Protein AF-A0A7S4LBL5-F1 (afdb_monomer_lite)

InterPro domains:
  IPR000742 EGF-like domain [PS00022] (5-16)
  IPR000742 EGF-like domain [PS50026] (21-59)
  IPR009030 Growth factor receptor cysteine-rich domain superfamily [SSF57184] (4-71)

Organism: NCBI:txid73025

Structure (mmCIF, N/CA/C/O backbone):
data_AF-A0A7S4LBL5-F1
#
_entry.id   AF-A0A7S4LBL5-F1
#
loop_
_atom_site.group_PDB
_atom_site.id
_atom_site.type_symbol
_atom_site.label_atom_id
_atom_site.label_alt_id
_atom_site.label_comp_id
_atom_site.label_asym_id
_atom_site.label_entity_id
_atom_site.label_seq_id
_atom_site.pdbx_PDB_ins_code
_atom_site.Cartn_x
_atom_site.Cartn_y
_atom_site.Cartn_z
_atom_site.occupancy
_atom_site.B_iso_or_equiv
_atom_site.auth_seq_id
_atom_site.auth_comp_id
_atom_site.auth_asym_id
_atom_site.auth_atom_id
_atom_site.pdbx_PDB_model_num
ATOM 1 N N . GLU A 1 1 ? -26.031 -1.046 22.329 1.00 41.88 1 GLU A N 1
ATOM 2 C CA . GLU A 1 1 ? -25.600 -0.081 21.299 1.00 41.88 1 GLU A CA 1
ATOM 3 C C . GLU A 1 1 ? -24.239 -0.519 20.787 1.00 41.88 1 GLU A C 1
ATOM 5 O O . GLU A 1 1 ? -23.412 -0.894 21.610 1.00 41.88 1 GLU A O 1
ATOM 10 N N . VAL A 1 2 ? -24.026 -0.569 1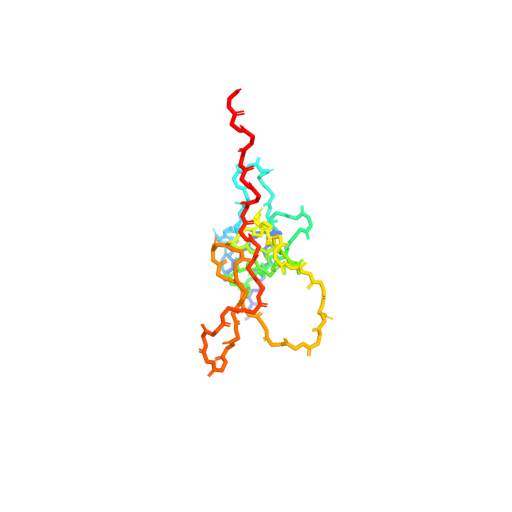9.471 1.00 60.53 2 VAL A N 1
ATOM 11 C CA . VAL A 1 2 ? -22.697 -0.842 18.904 1.00 60.53 2 VAL A CA 1
ATOM 12 C C . VAL A 1 2 ? -22.064 0.519 18.641 1.00 60.53 2 VAL A C 1
ATOM 14 O O . VAL A 1 2 ? -22.520 1.246 17.763 1.00 60.53 2 VAL A O 1
ATOM 17 N N . ALA A 1 3 ? -21.080 0.902 19.452 1.00 64.19 3 ALA A N 1
ATOM 18 C CA . ALA A 1 3 ? -20.282 2.087 19.179 1.00 64.19 3 ALA A CA 1
ATOM 19 C C . ALA A 1 3 ? -19.433 1.797 17.933 1.00 64.19 3 ALA A C 1
ATOM 21 O O . ALA A 1 3 ? -18.524 0.973 17.988 1.00 64.19 3 ALA A O 1
ATOM 22 N N . ASN A 1 4 ? -19.765 2.421 16.802 1.00 68.38 4 ASN A N 1
ATOM 23 C CA . ASN A 1 4 ? -18.912 2.383 15.618 1.00 68.38 4 ASN A CA 1
ATOM 24 C C . ASN A 1 4 ? -17.741 3.341 15.849 1.00 68.38 4 ASN A C 1
ATOM 26 O O . ASN A 1 4 ? -17.942 4.550 15.955 1.00 68.38 4 ASN A O 1
ATOM 30 N N . CYS A 1 5 ? -16.528 2.803 15.950 1.00 72.50 5 CYS A N 1
ATOM 31 C CA . CYS A 1 5 ? -15.317 3.609 15.881 1.00 72.50 5 CYS A CA 1
ATOM 32 C C . CYS A 1 5 ? -15.179 4.149 14.452 1.00 72.50 5 CYS A C 1
ATOM 34 O O . CYS A 1 5 ? -15.206 3.379 13.495 1.00 72.50 5 CYS A O 1
ATOM 36 N N . THR A 1 6 ? -15.025 5.462 14.299 1.00 86.44 6 THR A N 1
ATOM 37 C CA . THR A 1 6 ? -14.617 6.056 13.021 1.00 86.44 6 THR A CA 1
ATOM 38 C C . THR A 1 6 ? -13.111 6.250 13.067 1.00 86.44 6 THR A C 1
ATOM 40 O O . THR A 1 6 ? -12.621 6.995 13.917 1.00 86.44 6 THR A O 1
ATOM 43 N N . CYS A 1 7 ? -12.373 5.572 12.189 1.00 91.88 7 CYS A N 1
ATOM 44 C CA . CYS A 1 7 ? -10.928 5.753 12.112 1.00 91.88 7 CYS A CA 1
ATOM 45 C C . CYS A 1 7 ? -10.580 7.082 11.441 1.00 91.88 7 CYS A C 1
ATOM 47 O O . CYS A 1 7 ? -11.329 7.591 10.605 1.00 91.88 7 CYS A O 1
ATOM 49 N N . PHE A 1 8 ? -9.429 7.644 11.811 1.00 93.81 8 PHE A N 1
ATOM 50 C CA . PHE A 1 8 ? -8.809 8.687 11.003 1.00 93.81 8 PHE A CA 1
ATOM 51 C C . PHE A 1 8 ? -8.370 8.097 9.660 1.00 93.81 8 PHE A C 1
ATOM 53 O O . PHE A 1 8 ? -8.053 6.911 9.586 1.00 93.81 8 PHE A O 1
ATOM 60 N N . ALA A 1 9 ? -8.334 8.930 8.619 1.00 91.81 9 ALA A N 1
ATOM 61 C CA . ALA A 1 9 ? -7.882 8.504 7.298 1.00 91.81 9 ALA A CA 1
ATOM 62 C C . ALA A 1 9 ? -6.478 7.881 7.378 1.00 91.81 9 ALA A C 1
ATOM 64 O O . ALA A 1 9 ? -5.584 8.446 8.018 1.00 91.81 9 ALA A O 1
ATOM 65 N N . GLY A 1 10 ? -6.301 6.725 6.739 1.00 94.25 10 GLY A N 1
ATOM 66 C CA . GLY A 1 10 ? -5.056 5.956 6.782 1.00 94.25 10 GLY A CA 1
ATOM 67 C C . GLY A 1 10 ? -4.891 5.051 8.010 1.00 94.25 10 GLY A C 1
ATOM 68 O O . GLY A 1 10 ? -3.822 4.468 8.174 1.00 94.25 10 GLY A O 1
ATOM 69 N N . PHE A 1 11 ? -5.914 4.909 8.860 1.00 95.75 11 PHE A N 1
ATOM 70 C CA . PHE A 1 11 ? -5.929 3.957 9.976 1.00 95.75 11 PHE A CA 1
ATOM 71 C C . PHE A 1 11 ? -7.056 2.940 9.825 1.00 95.75 11 PHE A C 1
ATOM 73 O O . PHE A 1 11 ? -8.162 3.283 9.405 1.00 95.75 11 PHE A O 1
ATOM 80 N N . TYR A 1 12 ? -6.796 1.696 10.222 1.00 95.50 12 TYR A N 1
ATOM 81 C CA . TYR A 1 12 ? -7.722 0.586 10.021 1.00 95.50 12 TYR A CA 1
ATOM 82 C C . TYR A 1 12 ? -7.806 -0.374 11.214 1.00 95.50 12 TYR A C 1
ATOM 84 O O . TYR A 1 12 ? -6.989 -0.353 12.145 1.00 95.50 12 TYR A O 1
ATOM 92 N N . GLY A 1 13 ? -8.818 -1.240 11.158 1.00 93.69 13 GLY A N 1
ATOM 93 C CA . GLY A 1 13 ? -9.116 -2.258 12.160 1.00 93.69 13 GLY A CA 1
ATOM 94 C C . GLY A 1 13 ? -10.126 -1.794 13.218 1.00 93.69 13 GLY A C 1
ATOM 95 O O . GLY A 1 13 ? -10.370 -0.598 13.371 1.00 93.69 13 GLY A O 1
ATOM 96 N N . PRO A 1 14 ? -10.704 -2.729 13.993 1.00 91.69 14 PRO A N 1
ATOM 97 C CA . PRO A 1 14 ? -11.857 -2.465 14.864 1.00 91.69 14 PRO A CA 1
ATOM 98 C C . PRO A 1 14 ? -11.594 -1.421 15.962 1.00 91.69 14 PRO A C 1
ATOM 100 O O . PRO A 1 14 ? -12.533 -0.823 16.488 1.00 91.69 14 PRO A O 1
ATOM 103 N N . ASP A 1 15 ? -10.328 -1.195 16.310 1.00 91.56 15 ASP A N 1
ATOM 104 C CA . ASP A 1 15 ? -9.859 -0.195 17.269 1.00 91.56 15 ASP A CA 1
ATOM 105 C C . ASP A 1 15 ? -9.002 0.920 16.635 1.00 91.56 15 ASP A C 1
ATOM 107 O O . ASP A 1 15 ? -8.460 1.753 17.364 1.00 91.56 15 ASP A O 1
ATOM 111 N N . CYS A 1 16 ? -8.900 0.964 15.300 1.00 92.69 16 CYS A N 1
ATOM 112 C CA . CYS A 1 16 ? -8.170 1.973 14.522 1.00 92.69 16 CYS A CA 1
ATOM 113 C C . CYS A 1 16 ? -6.690 2.138 14.914 1.00 92.69 16 CYS A C 1
ATOM 115 O O . CYS A 1 16 ? -6.137 3.234 14.811 1.00 92.69 16 CYS A O 1
ATOM 117 N N . ARG A 1 17 ? -6.048 1.075 15.419 1.00 94.75 17 ARG A N 1
ATOM 118 C CA . ARG A 1 17 ? -4.647 1.125 15.876 1.00 94.75 17 ARG A CA 1
ATOM 119 C C . ARG A 1 17 ? -3.624 0.811 14.796 1.00 94.75 17 ARG A C 1
ATOM 121 O O . ARG A 1 17 ? -2.445 1.085 15.007 1.00 94.75 17 ARG A O 1
ATOM 128 N N . ASN A 1 18 ? -4.055 0.231 13.683 1.00 96.12 18 ASN A N 1
ATOM 129 C CA . ASN A 1 18 ? -3.160 -0.126 12.594 1.00 96.12 18 ASN A CA 1
ATOM 130 C C . ASN A 1 18 ? -3.121 1.007 11.572 1.00 96.12 18 ASN A C 1
ATOM 132 O O . ASN A 1 18 ? -4.144 1.633 11.304 1.00 96.12 18 ASN A O 1
ATOM 136 N N . GLU A 1 19 ? -1.942 1.263 11.015 1.00 96.50 19 GLU A N 1
ATOM 137 C CA . GLU A 1 19 ? -1.726 2.299 10.007 1.00 96.50 19 GLU A CA 1
ATOM 138 C C . GLU A 1 19 ? -1.543 1.655 8.633 1.00 96.50 19 GLU A C 1
ATOM 140 O O . GLU A 1 19 ? -0.865 0.633 8.505 1.00 96.50 19 GLU A O 1
ATOM 145 N N . CYS A 1 20 ? -2.157 2.253 7.616 1.00 97.31 20 CYS A N 1
ATOM 146 C CA . CYS A 1 20 ? -1.995 1.840 6.232 1.00 97.31 20 CYS A CA 1
ATOM 147 C C . CYS A 1 20 ? -0.524 1.936 5.787 1.00 97.31 20 CYS A C 1
ATOM 149 O O . CYS A 1 20 ? 0.189 2.847 6.223 1.00 97.31 20 CYS A O 1
ATOM 151 N N . PRO A 1 21 ? -0.074 1.054 4.878 1.00 96.75 21 PRO A N 1
ATOM 152 C CA . PRO A 1 21 ? 1.270 1.106 4.324 1.00 96.75 21 PRO A CA 1
ATOM 153 C C . PRO A 1 21 ? 1.590 2.478 3.735 1.00 96.75 21 PRO A C 1
ATOM 155 O O . PRO A 1 21 ? 0.787 3.077 3.013 1.00 96.75 21 PRO A O 1
ATOM 158 N N . LYS A 1 22 ? 2.795 2.960 4.030 1.00 96.38 22 LYS A N 1
ATOM 159 C CA . LYS A 1 22 ? 3.344 4.191 3.465 1.00 96.38 22 LYS A CA 1
ATOM 160 C C . LYS A 1 22 ? 4.572 3.861 2.652 1.00 96.38 22 LYS A C 1
ATOM 162 O O . LYS A 1 22 ? 5.395 3.050 3.071 1.00 96.38 22 LYS A O 1
ATOM 167 N N . ASP A 1 23 ? 4.717 4.547 1.531 1.00 93.44 23 ASP A N 1
ATOM 168 C CA . ASP A 1 23 ? 5.958 4.485 0.782 1.00 93.44 23 ASP A CA 1
ATOM 169 C C . ASP A 1 23 ? 7.091 5.115 1.622 1.00 93.44 23 ASP A C 1
ATOM 171 O O . ASP A 1 23 ? 6.943 6.242 2.107 1.00 93.44 23 ASP A O 1
ATOM 175 N N . PRO A 1 24 ? 8.226 4.425 1.825 1.00 88.50 24 PRO A N 1
ATOM 176 C CA . PRO A 1 24 ? 9.309 4.916 2.677 1.00 88.50 24 PRO A CA 1
ATOM 177 C C . PRO A 1 24 ? 10.014 6.159 2.117 1.00 88.50 24 PRO A C 1
ATOM 179 O O . PRO A 1 24 ? 10.703 6.851 2.868 1.00 88.50 24 PRO A O 1
ATOM 182 N N . THR A 1 25 ? 9.866 6.444 0.820 1.00 89.94 25 THR A N 1
ATOM 183 C CA . THR A 1 25 ? 10.547 7.563 0.156 1.00 89.94 25 THR A CA 1
ATOM 184 C C . THR A 1 25 ? 9.723 8.849 0.221 1.00 89.94 25 THR A C 1
ATOM 186 O O . THR A 1 25 ? 10.246 9.913 0.551 1.00 89.94 25 THR A O 1
ATOM 189 N N . SER A 1 26 ? 8.432 8.760 -0.084 1.00 91.94 26 SER A N 1
ATOM 190 C CA . SER A 1 26 ? 7.481 9.873 -0.135 1.00 91.94 26 SER A CA 1
ATOM 191 C C . SER A 1 26 ? 6.739 10.084 1.186 1.00 91.94 26 SER A C 1
ATOM 193 O O . SER A 1 26 ? 6.270 11.190 1.455 1.00 91.94 26 SER A O 1
ATOM 195 N N . GLY A 1 27 ? 6.624 9.044 2.019 1.00 93.88 27 GLY A N 1
ATOM 196 C CA . GLY A 1 27 ? 5.810 9.044 3.236 1.00 93.88 27 GLY A CA 1
ATOM 197 C C . GLY A 1 27 ? 4.301 9.017 2.973 1.00 93.88 27 GLY A C 1
ATOM 198 O O . GLY A 1 27 ? 3.520 9.183 3.914 1.00 93.88 27 GLY A O 1
ATOM 199 N N . LEU A 1 28 ? 3.881 8.835 1.717 1.00 95.31 28 LEU A N 1
ATOM 200 C CA . LEU A 1 28 ? 2.478 8.844 1.313 1.00 95.31 28 LEU A CA 1
ATOM 201 C C . LEU A 1 28 ? 1.844 7.466 1.518 1.00 95.31 28 LEU A C 1
ATOM 203 O O . LEU A 1 28 ? 2.435 6.438 1.183 1.00 95.31 28 LEU A O 1
ATOM 207 N N . VAL A 1 29 ? 0.620 7.455 2.051 1.00 95.94 29 VAL A N 1
ATOM 208 C CA . VAL A 1 29 ? -0.188 6.235 2.198 1.00 95.94 29 VAL A CA 1
ATOM 209 C C . VAL A 1 29 ? -0.505 5.682 0.816 1.00 95.94 29 VAL A C 1
ATOM 211 O O . VAL A 1 29 ? -0.970 6.434 -0.042 1.00 95.94 29 VAL A O 1
ATOM 214 N N . CYS A 1 30 ? -0.221 4.394 0.607 1.00 95.88 30 CYS A N 1
ATOM 215 C CA . CYS A 1 30 ? -0.371 3.710 -0.680 1.00 95.88 30 CYS A CA 1
ATOM 216 C C . CYS A 1 30 ? 0.210 4.505 -1.866 1.00 95.88 30 CYS A C 1
ATOM 218 O O . CYS A 1 30 ? -0.346 4.475 -2.961 1.00 95.88 30 CYS A O 1
ATOM 220 N N . ASN A 1 31 ? 1.287 5.270 -1.623 1.00 95.31 31 ASN A N 1
ATOM 221 C CA . ASN A 1 31 ? 1.950 6.118 -2.612 1.00 95.31 31 ASN A CA 1
ATOM 222 C C . ASN A 1 31 ? 0.962 6.979 -3.424 1.00 95.31 31 ASN A C 1
ATOM 224 O O . ASN A 1 31 ? 1.068 7.085 -4.647 1.00 95.31 31 ASN A O 1
ATOM 228 N N . ALA A 1 32 ? -0.040 7.558 -2.749 1.00 92.50 32 ALA A N 1
ATOM 229 C CA . ALA A 1 32 ? -1.090 8.345 -3.388 1.00 92.50 32 ALA A CA 1
ATOM 230 C C . ALA A 1 32 ? -0.519 9.343 -4.427 1.00 92.50 32 ALA A C 1
ATOM 232 O O . ALA A 1 32 ? 0.437 10.061 -4.125 1.00 92.50 32 ALA A O 1
ATOM 233 N N . PRO A 1 33 ? -1.106 9.432 -5.636 1.00 92.69 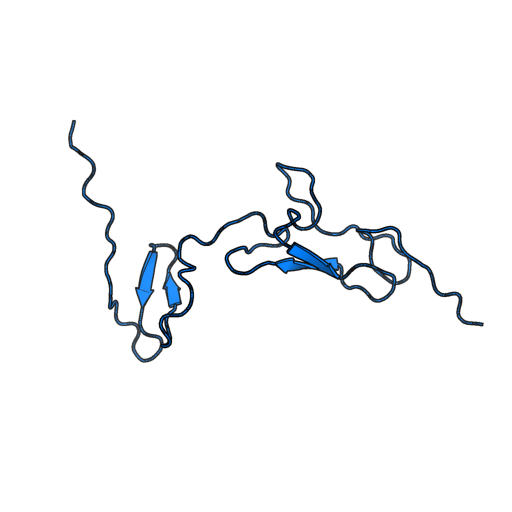33 PRO A N 1
ATOM 234 C CA . PRO A 1 33 ? -2.403 8.873 -6.033 1.00 92.69 33 PRO A CA 1
ATOM 235 C C . PRO A 1 33 ? -2.373 7.405 -6.494 1.00 92.69 33 PRO A C 1
ATOM 237 O O . PRO A 1 33 ? -3.417 6.882 -6.855 1.00 92.69 33 PRO A O 1
ATOM 240 N N . HIS A 1 34 ? -1.224 6.728 -6.458 1.00 91.31 34 HIS A N 1
ATOM 241 C CA . HIS A 1 34 ? -1.031 5.413 -7.081 1.00 91.31 34 HIS A CA 1
ATOM 242 C C . HIS A 1 34 ? -1.688 4.236 -6.354 1.00 91.31 34 HIS A C 1
ATOM 244 O O . HIS A 1 34 ? -1.562 3.094 -6.790 1.00 91.31 34 HIS A O 1
ATOM 250 N N . GLY A 1 35 ? -2.403 4.491 -5.265 1.00 94.19 35 GLY A N 1
ATOM 251 C CA . GLY A 1 35 ? -3.171 3.486 -4.560 1.00 94.19 35 GLY A CA 1
ATOM 252 C C . GLY A 1 35 ? -4.114 4.089 -3.531 1.00 94.19 35 GLY A C 1
ATOM 253 O O . GLY A 1 35 ? -3.962 5.235 -3.100 1.00 94.19 35 GLY A O 1
ATOM 254 N N . THR A 1 36 ? -5.100 3.289 -3.134 1.00 95.81 36 THR A N 1
ATOM 255 C CA . THR A 1 36 ? -6.082 3.622 -2.097 1.00 95.81 36 THR A CA 1
ATOM 256 C C . THR A 1 36 ? -6.030 2.569 -0.997 1.00 95.81 36 THR A C 1
ATOM 258 O O . THR A 1 36 ? -6.005 1.378 -1.289 1.00 95.81 36 THR A O 1
ATOM 261 N N . CYS A 1 37 ? -6.001 2.994 0.267 1.00 96.94 37 CYS A N 1
ATOM 262 C CA . CYS A 1 37 ? -6.029 2.060 1.392 1.00 96.94 37 CYS A CA 1
ATOM 263 C C . CYS A 1 37 ? -7.464 1.640 1.729 1.00 96.94 37 CYS A C 1
ATOM 265 O O . CYS A 1 37 ? -8.341 2.500 1.814 1.00 96.94 37 CYS A O 1
ATOM 267 N N . ASP A 1 38 ? -7.672 0.354 2.018 1.00 96.25 38 ASP A N 1
ATOM 268 C CA . ASP A 1 38 ? -8.864 -0.146 2.712 1.00 96.25 38 ASP A CA 1
ATOM 269 C C . ASP A 1 38 ? -8.789 0.200 4.211 1.00 96.25 38 ASP A C 1
ATOM 271 O O . ASP A 1 38 ? -8.361 -0.604 5.050 1.00 96.25 38 ASP A O 1
ATOM 275 N N . ASP A 1 39 ? -9.128 1.450 4.532 1.00 95.31 39 ASP A N 1
ATOM 276 C CA . ASP A 1 39 ? -9.082 2.013 5.878 1.00 95.31 39 ASP A CA 1
ATOM 277 C C . ASP A 1 39 ? -10.438 1.957 6.613 1.00 95.31 39 ASP A C 1
ATOM 279 O O . ASP A 1 39 ? -11.445 1.442 6.126 1.00 95.31 39 ASP A O 1
ATOM 283 N N . GLY A 1 40 ? -10.469 2.421 7.865 1.00 93.56 40 GLY A N 1
ATOM 284 C CA . GLY A 1 40 ? -11.675 2.381 8.691 1.00 93.56 40 GLY A CA 1
ATOM 285 C C . GLY A 1 40 ? -11.798 1.139 9.575 1.00 93.56 40 GLY A C 1
ATOM 286 O O . GLY A 1 40 ? -10.984 0.217 9.551 1.00 93.56 40 GLY A O 1
ATOM 287 N N . ALA A 1 41 ? -12.848 1.112 10.403 1.00 92.94 41 ALA A N 1
ATOM 288 C CA . ALA A 1 41 ? -12.991 0.093 11.446 1.00 92.94 41 ALA A CA 1
ATOM 289 C C . ALA A 1 41 ? -13.220 -1.327 10.905 1.00 92.94 41 ALA A C 1
ATOM 291 O O . ALA A 1 41 ? -12.959 -2.310 11.599 1.00 92.94 41 ALA A O 1
ATOM 292 N N . ALA A 1 42 ? -13.712 -1.419 9.669 1.00 92.38 42 ALA A N 1
ATOM 293 C CA . ALA A 1 42 ? -13.880 -2.664 8.930 1.00 92.38 42 ALA A CA 1
ATOM 294 C C . ALA A 1 42 ? -12.777 -2.897 7.882 1.00 92.38 42 ALA A C 1
ATOM 296 O O . ALA A 1 42 ? -12.749 -3.976 7.294 1.00 92.38 42 ALA A O 1
ATOM 297 N N . GLY A 1 43 ? -11.901 -1.912 7.662 1.00 93.31 43 GLY A N 1
ATOM 298 C CA . GLY A 1 43 ? -10.817 -1.999 6.694 1.00 93.31 43 GLY A CA 1
ATOM 299 C C . GLY A 1 43 ? -9.724 -2.960 7.151 1.00 93.31 43 GLY A C 1
ATOM 300 O O . GLY A 1 43 ? -9.504 -3.165 8.354 1.00 93.31 43 GLY A O 1
ATOM 301 N N . ASN A 1 44 ? -9.042 -3.565 6.185 1.00 95.62 44 ASN A N 1
ATOM 302 C CA . ASN A 1 44 ? -7.966 -4.527 6.415 1.00 95.62 44 ASN A CA 1
ATOM 303 C C . ASN A 1 44 ? -6.554 -3.942 6.211 1.00 95.62 44 ASN A C 1
ATOM 305 O O . ASN A 1 44 ? -5.575 -4.658 6.427 1.00 95.62 44 ASN A O 1
ATOM 309 N N . GLY A 1 45 ? -6.448 -2.672 5.804 1.00 95.38 45 GLY A N 1
ATOM 310 C CA . GLY A 1 45 ? -5.178 -1.978 5.608 1.00 95.38 45 GLY A CA 1
ATOM 311 C C . GLY A 1 45 ? -4.438 -2.308 4.319 1.00 95.38 45 GLY A C 1
ATOM 312 O O . GLY A 1 45 ? -3.291 -1.895 4.164 1.00 95.38 45 GLY A O 1
ATOM 313 N N . THR A 1 46 ? -5.046 -3.067 3.409 1.00 96.00 46 THR A N 1
ATOM 314 C CA . THR A 1 46 ? -4.442 -3.360 2.106 1.00 96.00 46 THR A CA 1
ATOM 315 C C . THR A 1 46 ? -4.541 -2.147 1.188 1.00 96.00 46 THR A C 1
ATOM 317 O O . THR A 1 46 ? -5.544 -1.434 1.183 1.00 96.00 46 THR A O 1
ATOM 320 N N . CYS A 1 47 ? -3.480 -1.904 0.420 1.00 96.44 47 CYS A N 1
ATOM 321 C CA . CYS A 1 47 ? -3.479 -0.897 -0.628 1.00 96.44 47 CYS A CA 1
ATOM 322 C C . CYS A 1 47 ? -3.967 -1.522 -1.937 1.00 96.44 47 CYS A C 1
ATOM 324 O O . CYS A 1 47 ? -3.340 -2.438 -2.470 1.00 96.44 47 CYS A O 1
ATOM 326 N N . GLU A 1 48 ? -5.072 -1.010 -2.468 1.00 95.56 48 GLU A N 1
ATOM 327 C CA . GLU A 1 48 ? -5.491 -1.277 -3.837 1.00 95.56 48 GLU A CA 1
ATOM 328 C C . GLU A 1 48 ? -4.727 -0.329 -4.761 1.00 95.56 48 GLU A C 1
ATOM 330 O O . GLU A 1 48 ? -4.947 0.885 -4.748 1.00 95.56 48 GLU A O 1
ATOM 335 N N . CYS A 1 49 ? -3.776 -0.879 -5.513 1.00 92.50 49 CYS A N 1
ATOM 336 C CA . CYS A 1 49 ? -2.916 -0.093 -6.385 1.00 92.50 49 CYS A CA 1
ATOM 337 C C . CYS A 1 49 ? -3.601 0.246 -7.704 1.00 92.50 49 CYS A C 1
ATOM 339 O O . CYS A 1 49 ? -4.300 -0.574 -8.304 1.00 92.50 49 CYS A O 1
ATOM 341 N N . GLU A 1 50 ? -3.331 1.456 -8.186 1.00 90.00 50 GLU A N 1
ATOM 342 C CA . GLU A 1 50 ? -3.640 1.825 -9.550 1.00 90.00 50 GLU A CA 1
ATOM 343 C C . GLU A 1 50 ? -2.916 0.897 -10.523 1.00 90.00 50 GLU A C 1
ATOM 345 O O . GLU A 1 50 ? -1.824 0.370 -10.297 1.00 90.00 50 GLU A O 1
ATOM 350 N N . MET A 1 51 ? -3.563 0.739 -11.662 1.00 81.69 51 MET A N 1
ATOM 351 C CA . MET A 1 51 ? -3.065 0.017 -12.808 1.00 81.69 51 MET A CA 1
ATOM 352 C C . MET A 1 51 ? -1.600 0.378 -13.137 1.00 81.69 51 MET A C 1
ATOM 354 O O . MET A 1 51 ? -1.281 1.534 -13.409 1.00 81.69 51 MET A O 1
ATOM 358 N N . GLY A 1 52 ? -0.719 -0.627 -13.153 1.00 80.69 52 GLY A N 1
ATOM 359 C CA . GLY A 1 52 ? 0.713 -0.454 -13.419 1.00 80.69 52 GLY A CA 1
ATOM 360 C C . GLY A 1 52 ? 1.576 -0.215 -12.178 1.00 80.69 52 GLY A C 1
ATOM 361 O O . GLY A 1 52 ? 2.795 -0.198 -12.313 1.00 80.69 52 GLY A O 1
ATOM 362 N N . TYR A 1 53 ? 0.990 -0.102 -10.986 1.00 84.81 53 TYR A N 1
ATOM 363 C CA . TYR A 1 53 ? 1.713 -0.040 -9.715 1.00 84.81 53 TYR A CA 1
ATOM 364 C C . TYR A 1 53 ? 1.495 -1.317 -8.900 1.00 84.81 53 TYR A C 1
ATOM 366 O O . TYR A 1 53 ? 0.460 -1.976 -9.004 1.00 84.81 53 TYR A O 1
ATOM 374 N N . TYR A 1 54 ? 2.492 -1.698 -8.107 1.00 85.88 54 TYR A N 1
ATOM 375 C CA . TYR A 1 54 ? 2.449 -2.880 -7.250 1.00 85.88 54 TYR A CA 1
ATOM 376 C C . TYR A 1 54 ? 3.251 -2.654 -5.964 1.00 85.88 54 TYR A C 1
ATOM 378 O O . TYR A 1 54 ? 3.805 -1.575 -5.761 1.00 85.88 54 TYR A O 1
ATOM 386 N N . ASN A 1 55 ? 3.333 -3.710 -5.145 1.00 88.69 55 ASN A N 1
ATOM 387 C CA . ASN A 1 55 ? 3.877 -3.771 -3.783 1.00 88.69 55 ASN A CA 1
ATOM 388 C C . ASN A 1 55 ? 2.894 -3.293 -2.700 1.00 88.69 55 ASN A C 1
ATOM 390 O O . ASN A 1 55 ? 1.781 -2.869 -2.995 1.00 88.69 55 ASN A O 1
ATOM 394 N N . GLU A 1 56 ? 3.285 -3.423 -1.430 1.00 92.38 56 GLU A N 1
ATOM 395 C CA . GLU A 1 56 ? 2.417 -3.125 -0.280 1.00 92.38 56 GLU A CA 1
ATOM 396 C C . GLU A 1 56 ? 1.981 -1.657 -0.189 1.00 92.38 56 GLU A C 1
ATOM 398 O O . GLU A 1 56 ? 0.958 -1.365 0.419 1.00 92.38 56 GLU A O 1
ATOM 403 N N . SER A 1 57 ? 2.743 -0.743 -0.793 1.00 93.69 57 SER A N 1
ATOM 404 C CA . SER A 1 57 ? 2.521 0.703 -0.741 1.00 93.69 57 SER A CA 1
ATOM 405 C C . SER A 1 57 ? 2.276 1.323 -2.115 1.00 93.69 57 SER A C 1
ATOM 407 O O . SER A 1 57 ? 2.247 2.540 -2.211 1.00 93.69 57 SER A O 1
ATOM 409 N N . CYS A 1 58 ? 2.109 0.525 -3.173 1.00 94.19 58 CYS A N 1
ATOM 410 C CA . CYS A 1 58 ? 1.947 0.985 -4.556 1.00 94.19 58 CYS A CA 1
ATOM 411 C C . CYS A 1 58 ? 3.074 1.913 -5.049 1.00 94.19 58 CYS A C 1
ATOM 413 O O . CYS A 1 58 ? 2.857 2.813 -5.866 1.00 94.19 58 CYS A O 1
ATOM 415 N N . SER A 1 59 ? 4.290 1.728 -4.529 1.00 92.62 59 SER A N 1
ATOM 416 C CA . SER A 1 59 ? 5.438 2.574 -4.868 1.00 92.62 59 SER A CA 1
ATOM 417 C C . SER A 1 59 ? 6.249 2.082 -6.052 1.00 92.62 59 SER A C 1
ATOM 419 O O . SER A 1 59 ? 6.942 2.870 -6.698 1.00 92.62 59 SER A O 1
ATOM 421 N N . GLU A 1 60 ? 6.131 0.801 -6.387 1.00 88.25 60 GLU A N 1
ATOM 422 C CA . GLU A 1 60 ? 6.838 0.234 -7.522 1.00 88.25 60 GLU A CA 1
ATOM 423 C C . GLU A 1 60 ? 5.976 0.260 -8.778 1.00 88.25 60 GLU A C 1
ATOM 425 O O . GLU A 1 60 ? 4.841 -0.210 -8.794 1.00 88.25 60 GLU A O 1
ATOM 430 N N . PHE A 1 61 ? 6.544 0.811 -9.848 1.00 84.50 61 PHE A N 1
ATOM 431 C CA . PHE A 1 61 ? 5.928 0.834 -11.165 1.00 84.50 61 PHE A CA 1
ATOM 432 C C . PHE A 1 61 ? 6.356 -0.396 -11.964 1.00 84.50 61 PHE A C 1
ATOM 434 O O . PHE A 1 61 ? 7.539 -0.733 -12.025 1.00 84.50 61 PHE A O 1
ATOM 441 N N . CYS A 1 62 ? 5.399 -1.042 -12.620 1.00 76.06 62 CYS A N 1
ATOM 442 C CA . CYS A 1 62 ? 5.618 -2.140 -13.541 1.00 76.06 62 CYS A CA 1
ATOM 443 C C . CYS A 1 62 ? 5.714 -1.583 -14.978 1.00 76.06 62 CYS A C 1
ATOM 445 O O . CYS A 1 62 ? 4.686 -1.365 -15.620 1.00 76.06 62 CYS A O 1
ATOM 447 N N . PRO A 1 63 ? 6.922 -1.377 -15.543 1.00 63.06 63 PRO A N 1
ATOM 448 C CA . PRO A 1 63 ? 7.094 -0.850 -16.906 1.00 63.06 63 PRO A CA 1
ATOM 449 C C . PRO A 1 63 ? 6.592 -1.801 -18.003 1.00 63.06 63 PRO A C 1
ATOM 451 O O . PRO A 1 63 ? 6.441 -1.411 -19.157 1.00 63.06 63 PRO A O 1
ATOM 454 N N . ALA A 1 64 ? 6.322 -3.048 -17.626 1.00 57.06 64 ALA A N 1
ATOM 455 C CA . ALA A 1 64 ? 5.685 -4.081 -18.423 1.00 57.06 64 ALA A CA 1
ATOM 456 C C . ALA A 1 64 ? 4.169 -3.858 -18.624 1.00 57.06 64 ALA A C 1
ATOM 458 O O . ALA A 1 64 ? 3.558 -4.534 -19.452 1.00 57.06 64 ALA A O 1
ATOM 459 N N . TYR A 1 65 ? 3.560 -2.909 -17.902 1.00 51.81 65 TYR A N 1
ATOM 460 C CA . TYR A 1 65 ? 2.150 -2.564 -18.040 1.00 51.81 65 TYR A CA 1
ATOM 461 C C . TYR A 1 65 ? 1.918 -1.686 -19.284 1.00 51.81 65 TYR A C 1
ATOM 463 O O . TYR A 1 65 ? 1.743 -0.470 -19.206 1.00 51.81 65 TYR A O 1
ATOM 471 N N . TYR A 1 66 ? 1.935 -2.303 -20.465 1.00 48.38 66 TYR A N 1
ATOM 472 C CA . TYR A 1 66 ? 1.310 -1.717 -21.648 1.00 48.38 66 TYR A CA 1
ATOM 473 C C . TYR A 1 66 ? -0.196 -2.028 -21.585 1.00 48.38 66 TYR A C 1
ATOM 475 O O . TYR A 1 66 ? -0.554 -3.186 -21.359 1.00 48.38 66 TYR A O 1
ATOM 483 N N . PRO A 1 67 ? -1.093 -1.034 -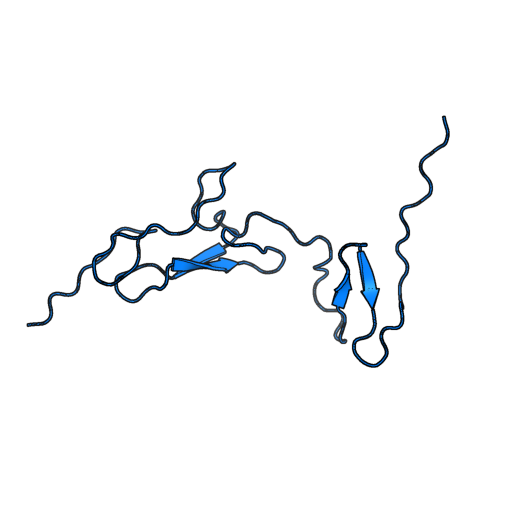21.752 1.00 45.47 67 PRO A N 1
ATOM 484 C CA . PRO A 1 67 ? -2.536 -1.272 -21.763 1.00 45.47 67 PRO A CA 1
ATOM 485 C C . PRO A 1 67 ? -2.897 -2.363 -22.786 1.00 45.47 67 PRO A C 1
ATOM 487 O O . PRO A 1 67 ? -2.201 -2.517 -23.793 1.00 45.47 67 PRO A O 1
ATOM 490 N N . PRO A 1 68 ? -3.961 -3.141 -22.526 1.00 51.56 68 PRO A N 1
ATOM 491 C CA . PRO A 1 68 ? -4.143 -4.462 -23.107 1.00 51.56 68 PRO A CA 1
ATOM 492 C C . PRO A 1 68 ? -4.229 -4.408 -24.631 1.00 51.56 68 PRO A C 1
ATOM 494 O O . PRO A 1 68 ? -5.202 -3.918 -25.200 1.00 51.56 68 PRO A O 1
ATOM 497 N N . VAL A 1 69 ? -3.247 -5.016 -25.293 1.00 44.16 69 VAL A N 1
ATOM 498 C CA . VAL A 1 69 ? -3.470 -5.684 -26.578 1.00 44.16 69 VAL A CA 1
ATOM 499 C C . VAL A 1 69 ? -3.972 -7.103 -26.292 1.00 44.16 69 VAL A C 1
ATOM 501 O O . VAL A 1 69 ? -3.248 -8.073 -26.426 1.00 44.16 69 VAL A O 1
ATOM 504 N N . ASP A 1 70 ? -5.204 -7.182 -25.794 1.00 47.03 70 ASP A N 1
ATOM 505 C CA . ASP A 1 70 ? -6.187 -8.282 -25.844 1.00 47.03 70 ASP A CA 1
ATOM 506 C C . ASP A 1 70 ? -5.816 -9.776 -25.649 1.00 47.03 70 ASP A C 1
ATOM 508 O O . ASP A 1 70 ? -6.725 -10.597 -25.679 1.00 47.03 70 ASP A O 1
ATOM 512 N N . HIS A 1 71 ? -4.573 -10.220 -25.427 1.00 44.06 71 HIS A N 1
ATOM 513 C CA . HIS A 1 71 ? -4.287 -11.665 -25.340 1.00 44.06 71 HIS A CA 1
ATOM 514 C C . HIS A 1 71 ? -3.103 -12.024 -24.419 1.00 44.06 71 HIS A C 1
ATOM 516 O O . HIS A 1 71 ? -1.950 -11.993 -24.839 1.00 44.06 71 HIS A O 1
ATOM 522 N N . GLY A 1 72 ? -3.432 -12.441 -23.188 1.00 48.78 72 GLY A N 1
ATOM 523 C CA . GLY A 1 72 ? -2.775 -13.528 -22.436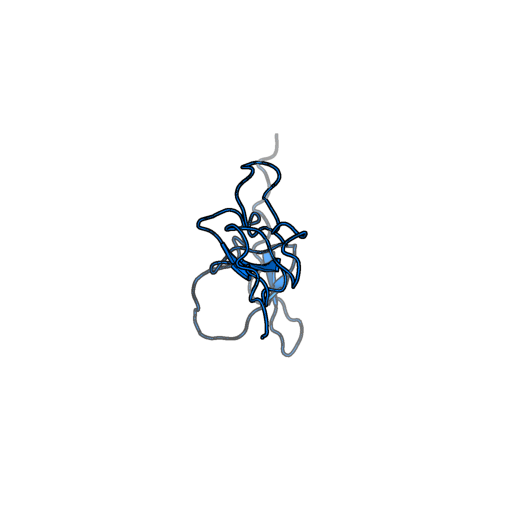 1.00 48.78 72 GLY A CA 1
ATOM 524 C C . GLY A 1 72 ? -1.253 -13.512 -22.345 1.00 48.78 72 GLY A C 1
ATOM 525 O O . GLY A 1 72 ? -0.576 -14.284 -23.034 1.00 48.78 72 GLY A O 1
ATOM 526 N N . PHE A 1 73 ? -0.706 -12.644 -21.491 1.00 52.53 73 PHE A N 1
ATOM 527 C CA . PHE A 1 73 ? 0.734 -12.559 -21.371 1.00 52.53 73 PHE A CA 1
ATOM 528 C C . PHE A 1 73 ? 1.281 -12.194 -20.001 1.00 52.53 73 PHE A C 1
ATOM 530 O O . PHE A 1 73 ? 0.874 -11.201 -19.403 1.00 52.53 73 PHE A O 1
ATOM 537 N N . VAL A 1 74 ? 2.264 -12.980 -19.552 1.00 51.84 74 VAL A N 1
ATOM 538 C CA . VAL A 1 74 ? 3.023 -12.749 -18.321 1.00 51.84 74 VAL A CA 1
ATOM 539 C C . VAL A 1 74 ? 4.478 -12.427 -18.658 1.00 51.84 74 VAL A C 1
ATOM 541 O O . VAL A 1 74 ? 5.120 -13.106 -19.470 1.00 51.84 74 VAL A O 1
ATOM 544 N N . LEU A 1 75 ? 4.986 -11.363 -18.037 1.00 54.84 75 LEU A N 1
ATOM 545 C CA . LEU A 1 75 ? 6.365 -10.907 -18.171 1.00 54.84 75 LEU A CA 1
ATOM 546 C C . LEU A 1 75 ? 7.171 -11.374 -16.942 1.00 54.84 75 LEU A C 1
ATOM 548 O O . LEU A 1 75 ? 6.750 -11.148 -15.811 1.00 54.84 75 LEU A O 1
ATOM 552 N N . ASP A 1 76 ? 8.299 -12.053 -17.158 1.00 53.31 76 ASP A N 1
ATOM 553 C CA . ASP A 1 76 ? 9.255 -12.454 -16.110 1.00 53.31 76 ASP A CA 1
ATOM 554 C C . ASP A 1 76 ? 10.069 -11.224 -15.636 1.00 53.31 76 ASP A C 1
ATOM 556 O O . ASP A 1 76 ? 10.142 -10.210 -16.335 1.00 53.31 76 ASP A O 1
ATOM 560 N N . MET A 1 77 ? 10.753 -11.313 -14.490 1.00 51.88 77 MET A N 1
ATOM 561 C CA . MET A 1 77 ? 11.678 -10.309 -13.939 1.00 51.88 77 MET A CA 1
ATOM 562 C C . MET A 1 77 ? 12.817 -9.909 -14.899 1.00 51.88 77 MET A C 1
ATOM 564 O O . MET A 1 77 ? 13.516 -8.929 -14.650 1.00 51.88 77 MET A O 1
ATOM 568 N N . GLY A 1 78 ? 13.009 -10.641 -16.001 1.00 52.97 78 GLY A N 1
ATOM 569 C CA . GLY A 1 78 ? 13.895 -10.272 -17.111 1.00 52.97 78 GLY A CA 1
ATOM 570 C C . GLY A 1 78 ? 13.256 -9.396 -18.200 1.00 52.97 78 GLY A C 1
ATOM 571 O O . GLY A 1 78 ? 13.891 -9.172 -19.225 1.00 52.97 78 GLY A O 1
ATOM 572 N N . GLY A 1 79 ? 12.002 -8.953 -18.040 1.00 53.84 79 GLY A N 1
ATOM 573 C CA . GLY A 1 79 ? 11.248 -8.237 -19.082 1.00 53.84 79 GLY A CA 1
ATOM 574 C C . GLY A 1 79 ? 10.862 -9.125 -20.268 1.00 53.84 79 GLY A C 1
ATOM 575 O O . GLY A 1 79 ? 10.479 -8.628 -21.326 1.00 53.84 79 GLY A O 1
ATOM 576 N N . ASN A 1 80 ? 10.992 -10.441 -20.092 1.00 54.69 80 ASN A N 1
ATOM 577 C CA . ASN A 1 80 ? 10.739 -11.419 -21.126 1.00 54.69 80 ASN A CA 1
ATOM 578 C C . ASN A 1 80 ? 9.345 -11.998 -20.989 1.00 54.69 80 ASN A C 1
ATOM 580 O O . ASN A 1 80 ? 8.752 -12.090 -19.926 1.00 54.69 80 ASN A O 1
ATOM 584 N N . ALA A 1 81 ? 8.855 -12.421 -22.116 1.00 58.94 81 ALA A N 1
ATOM 585 C CA . ALA A 1 81 ? 7.532 -12.213 -22.550 1.00 58.94 81 ALA A CA 1
ATOM 586 C C . ALA A 1 81 ? 7.082 -13.647 -22.887 1.00 58.94 81 ALA A C 1
ATOM 588 O O . ALA A 1 81 ? 7.410 -14.156 -23.965 1.00 58.94 81 ALA A O 1
ATOM 589 N N . THR A 1 82 ? 6.404 -14.333 -21.953 1.00 53.56 82 THR A N 1
ATOM 590 C CA . THR A 1 82 ? 6.138 -15.782 -22.058 1.00 53.56 82 THR A CA 1
ATOM 591 C C . THR A 1 82 ? 4.657 -16.137 -22.217 1.00 53.56 82 THR A C 1
ATOM 593 O O . THR A 1 82 ? 3.779 -15.585 -21.557 1.00 53.56 82 THR A O 1
ATOM 596 N N . ASN A 1 83 ? 4.373 -17.081 -23.123 1.00 53.09 83 ASN A N 1
ATOM 597 C CA . ASN A 1 83 ? 3.030 -17.630 -23.313 1.00 53.09 83 ASN A CA 1
ATOM 598 C C . ASN A 1 83 ? 2.685 -18.614 -22.178 1.00 53.09 83 ASN A C 1
ATOM 600 O O . ASN A 1 83 ? 3.368 -19.629 -22.001 1.00 53.09 83 ASN A O 1
ATOM 604 N N . GLU A 1 84 ? 1.581 -18.348 -21.478 1.00 49.06 84 GLU A N 1
ATOM 605 C CA . GLU A 1 84 ? 1.059 -19.124 -20.342 1.00 49.06 84 GLU A CA 1
ATOM 606 C C . GLU A 1 84 ? 0.727 -20.597 -20.658 1.00 49.06 84 GLU A C 1
ATOM 608 O O . GLU A 1 84 ? 0.705 -21.434 -19.759 1.00 49.06 84 GLU A O 1
ATOM 613 N N . THR A 1 85 ? 0.540 -20.955 -21.932 1.00 52.12 85 THR A N 1
ATOM 614 C CA . THR A 1 85 ? 0.150 -22.319 -22.337 1.00 52.12 85 THR A CA 1
ATOM 615 C C . THR A 1 85 ? 1.339 -23.273 -22.487 1.00 52.12 85 THR A C 1
ATOM 617 O O . THR A 1 85 ? 1.159 -24.486 -22.413 1.00 52.12 85 THR A O 1
ATOM 620 N N . ASN A 1 86 ? 2.549 -22.760 -22.754 1.00 52.22 86 ASN A N 1
ATOM 621 C CA . ASN A 1 86 ? 3.698 -23.614 -23.099 1.00 52.22 86 ASN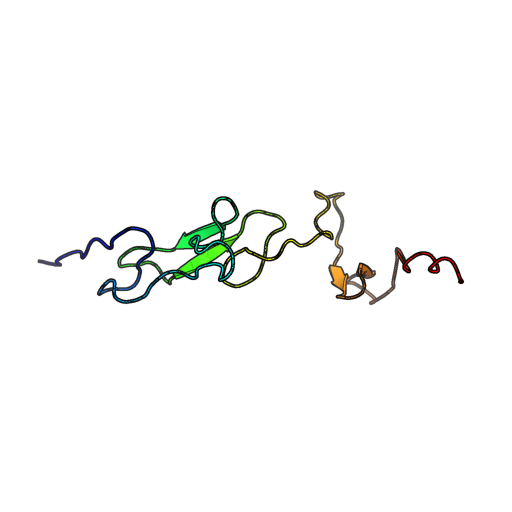 A CA 1
ATOM 622 C C . ASN A 1 86 ? 5.073 -23.053 -22.680 1.00 52.22 86 ASN A C 1
ATOM 624 O O . ASN A 1 86 ? 6.099 -23.561 -23.130 1.00 52.22 86 ASN A O 1
ATOM 628 N N . GLY A 1 87 ? 5.120 -21.973 -21.885 1.00 55.12 87 GLY A N 1
ATOM 629 C CA . GLY A 1 87 ? 6.369 -21.384 -21.372 1.00 55.12 87 GLY A CA 1
ATOM 630 C C . GLY A 1 87 ? 7.316 -20.856 -22.456 1.00 55.12 87 GLY A C 1
ATOM 631 O O . GLY A 1 87 ? 8.511 -20.703 -22.223 1.00 55.12 87 GLY A O 1
ATOM 632 N N . THR A 1 88 ? 6.808 -20.625 -23.669 1.00 58.38 88 THR A N 1
ATOM 633 C CA . THR A 1 88 ? 7.613 -20.177 -24.811 1.00 58.38 88 THR A CA 1
ATOM 634 C C . THR A 1 88 ? 7.743 -18.657 -24.796 1.00 58.38 88 THR A C 1
ATOM 636 O O . THR A 1 88 ? 6.740 -17.950 -24.695 1.00 58.38 88 THR A O 1
ATOM 639 N N . ILE A 1 89 ? 8.977 -18.172 -24.923 1.00 57.09 89 ILE A N 1
ATOM 640 C CA . ILE A 1 89 ? 9.320 -16.758 -25.102 1.00 57.09 89 ILE A CA 1
ATOM 641 C C . ILE A 1 89 ? 8.857 -16.305 -26.490 1.00 57.09 89 ILE A C 1
ATOM 643 O O . ILE A 1 89 ? 9.280 -16.886 -27.490 1.00 57.09 89 ILE A O 1
ATOM 647 N N . ILE A 1 90 ? 8.002 -15.284 -26.562 1.00 56.09 90 ILE A N 1
ATOM 648 C CA . ILE A 1 90 ? 7.472 -14.763 -27.838 1.00 56.09 90 ILE A CA 1
ATOM 649 C C . ILE A 1 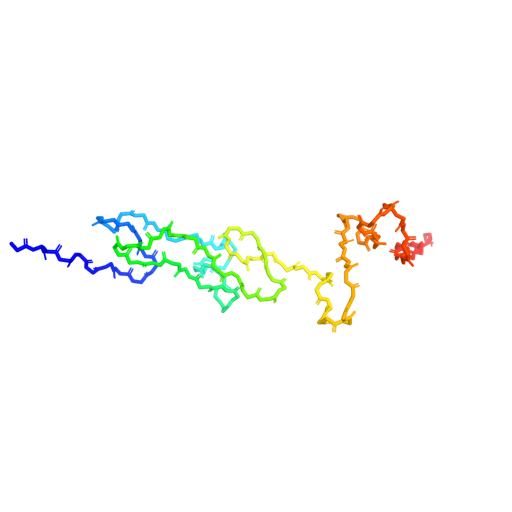90 ? 8.003 -13.374 -28.206 1.00 56.09 90 ILE A C 1
ATOM 651 O O . ILE A 1 90 ? 7.904 -12.986 -29.368 1.00 56.09 90 ILE A O 1
ATOM 655 N N . ILE A 1 91 ? 8.606 -12.643 -27.264 1.00 52.94 91 ILE A N 1
ATOM 656 C CA . ILE A 1 91 ? 9.280 -11.364 -27.531 1.00 52.94 91 ILE A CA 1
ATOM 657 C C . ILE A 1 91 ? 10.495 -11.235 -26.611 1.00 52.94 91 ILE A C 1
ATOM 659 O O . ILE A 1 91 ? 10.368 -10.957 -25.426 1.00 52.94 91 ILE A O 1
ATOM 663 N N . ASP A 1 92 ? 11.683 -11.450 -27.165 1.00 52.22 92 ASP A N 1
ATOM 664 C CA . ASP A 1 92 ? 12.943 -11.281 -26.445 1.00 52.22 92 ASP A CA 1
ATOM 665 C C . ASP A 1 92 ? 13.392 -9.816 -26.557 1.00 52.22 92 ASP A C 1
ATOM 667 O O . ASP A 1 92 ? 14.003 -9.411 -27.547 1.00 52.22 92 ASP A O 1
ATOM 671 N N . PHE A 1 93 ? 13.061 -9.006 -25.549 1.00 49.94 93 PHE A N 1
ATOM 672 C CA . PHE A 1 93 ? 13.656 -7.680 -25.363 1.00 49.94 93 PHE A CA 1
ATOM 673 C C . PHE A 1 93 ? 14.976 -7.800 -24.593 1.00 49.94 93 PHE A C 1
ATOM 675 O O . PHE A 1 93 ? 15.164 -7.172 -23.552 1.00 49.94 93 PHE A O 1
ATOM 682 N N . SER A 1 94 ? 15.907 -8.616 -25.089 1.00 46.81 94 SER A N 1
ATOM 683 C CA . SER A 1 94 ? 17.288 -8.590 -24.614 1.00 46.81 94 SER A CA 1
ATOM 684 C C . SER A 1 94 ? 17.785 -7.139 -24.635 1.00 46.81 94 SER A C 1
ATOM 686 O O . SER A 1 94 ? 17.628 -6.458 -25.657 1.00 46.81 94 SER A O 1
ATOM 688 N N . PRO A 1 95 ? 18.364 -6.629 -23.532 1.00 43.16 95 PRO A N 1
ATOM 689 C CA . PRO A 1 95 ? 18.894 -5.277 -23.509 1.00 43.16 95 PRO A CA 1
ATOM 690 C C . PRO A 1 95 ? 19.935 -5.161 -24.622 1.00 43.16 95 PRO A C 1
ATOM 692 O O . PRO A 1 95 ? 20.840 -5.993 -24.724 1.00 43.16 95 PRO A O 1
ATOM 695 N N . ALA A 1 96 ? 19.772 -4.156 -25.488 1.00 43.69 96 ALA A N 1
ATOM 696 C CA . ALA A 1 96 ? 20.734 -3.863 -26.542 1.00 43.69 96 ALA A CA 1
ATOM 697 C C . ALA A 1 96 ? 22.152 -3.862 -25.942 1.00 43.69 96 ALA A C 1
ATOM 699 O O . ALA A 1 96 ? 22.330 -3.331 -24.839 1.00 43.69 96 ALA A O 1
ATOM 700 N N . PRO A 1 97 ? 23.151 -4.466 -26.614 1.00 40.12 97 PRO A N 1
ATOM 701 C CA . PRO A 1 97 ? 24.490 -4.564 -26.057 1.00 40.12 97 PRO A CA 1
ATOM 702 C C . PRO A 1 97 ? 24.980 -3.160 -25.707 1.00 40.12 97 PRO A C 1
ATOM 704 O O . PRO A 1 97 ? 24.932 -2.248 -26.536 1.00 40.12 97 PRO A O 1
ATOM 707 N N . SER A 1 98 ? 25.407 -2.987 -24.456 1.00 45.53 98 SER A N 1
ATOM 708 C CA . SER A 1 98 ? 26.021 -1.752 -23.984 1.00 45.53 98 SER A CA 1
ATOM 709 C C . SER A 1 98 ? 27.151 -1.346 -24.940 1.00 45.53 98 SER A C 1
ATOM 711 O O . SER A 1 98 ? 27.905 -2.215 -25.396 1.00 45.53 98 SER A O 1
ATOM 713 N N . PRO A 1 99 ? 27.294 -0.050 -25.282 1.00 35.94 99 PRO A N 1
ATOM 714 C CA . PRO A 1 99 ? 28.415 0.373 -26.103 1.00 35.94 99 PRO A CA 1
ATOM 715 C C . PRO A 1 99 ? 29.706 0.051 -25.342 1.00 35.94 99 PRO A C 1
ATOM 717 O O . PRO A 1 99 ? 29.908 0.491 -24.211 1.00 35.94 99 PRO A O 1
ATOM 720 N N . SER A 1 100 ? 30.525 -0.809 -25.944 1.00 37.84 100 SER A N 1
ATOM 721 C CA . SER A 1 100 ? 31.869 -1.151 -25.468 1.00 37.84 100 SER A CA 1
ATOM 722 C C . SER A 1 100 ? 32.806 0.068 -25.623 1.00 37.84 100 SER A C 1
ATOM 724 O O . SER A 1 100 ? 32.481 0.964 -26.402 1.00 37.84 100 SER A O 1
ATOM 726 N N . PRO A 1 101 ? 33.937 0.091 -24.893 1.00 47.12 101 PRO A N 1
ATOM 727 C CA . PRO A 1 101 ? 34.401 1.180 -24.021 1.00 47.12 101 PRO A CA 1
ATOM 728 C C . PRO A 1 101 ? 34.775 2.503 -24.697 1.00 47.12 101 PRO A C 1
ATOM 730 O O . PRO A 1 101 ? 35.261 2.482 -25.849 1.00 47.12 101 PRO A O 1
#

Radius of gyration: 19.63 Å; chains: 1; bounding box: 60×34×49 Å

Foldseek 3Di:
DDPFDWADAQFEAQPRPHGADADPPPRDRLPPPQWGFQHGHHGPRATDGDQQADDRSSPDGNPLRDPDPPDAWDADPQRFIAHPVPRDTDDDPDPDDDPDD

Sequence (101 aa):
EVANCTCFAGFYGPDCRNECPKDPTSGLVCNAPHGTCDDGAAGNGTCECEMGYYNESCSEFCPAYYPPVDHGFVLDMGGNATNETNGTIIIDFSPAPSPSP

Secondary structure (DSSP, 8-state):
----PPPPTTEESTTS-EE--B-TTT--BTTTTSEEE--BTT----EEE-TTEESTTS-EE-TT-----SS--EE-TTS-EEETTTTEEEE--PPPPPPP-

pLDDT: mean 74.7, std 21.02, range [35.94, 97.31]